Protein AF-A0A9N9YY30-F1 (afdb_monomer)

Organism: NCBI:txid160281

Radius of gyration: 14.98 Å; Cα contacts (8 Å, |Δi|>4): 195; chains: 1; bounding box: 38×30×40 Å

InterPro domains:
  IPR001279 Metallo-beta-lactamase [PF00753] (2-28)
  IPR036866 Ribonuclease Z/Hydroxyacylglutathione hydrolase-like [G3DSA:3.60.15.10] (1-111)
  IPR036866 Ribonuclease Z/Hydroxyacylglutathione hydrolase-like [SSF56281] (2-107)
  IPR051013 N-acyl homoserine lactonase-like [PTHR42978] (2-109)

pLDDT: mean 92.14, std 5.19, range [75.19, 98.19]

Mean predicted aligned error: 3.76 Å

Sequence (111 aa):
MKPDNINDIILSHLHFDHTGDVSQYAEAQVLLRPGSTSVAPPEYPTVDESPFDGLIFAHARVREFERSQYQPLPSGAVLNDFPFYKRIDFFGDGTLYVLDALGHMQGRLNI

Solvent-accessible surface area (backbone atoms only — not comparable to full-atom values): 6622 Å² total; per-residue (Å²): 137,60,51,82,74,38,62,68,44,76,37,46,36,65,43,59,95,59,53,71,76,54,72,68,30,77,70,21,38,38,39,34,34,60,60,31,77,80,68,55,67,71,24,26,80,84,29,84,86,37,66,31,59,34,57,57,78,66,36,94,46,51,48,58,49,59,77,84,61,50,37,72,61,61,88,82,76,61,62,94,83,53,92,58,58,35,26,29,57,73,81,72,76,77,86,43,48,42,31,62,40,81,64,102,43,87,26,28,35,44,111

Secondary structure (DSSP, 8-state):
--GGG--EEE-S-SBHHHH--GGGGTTSEEEE-TTTGGGPPSPBTTSTT-SBBHHHHH-TTEEEPPGGG-EEPPTTSS-TT-S--EEEESSSSSS-EEEE--SSSTT-EE-

Nearest PDB structures (foldseek):
  6cgz-assembly1_B  TM=7.487E-01  e=1.054E-02  Alicyclobacillus acidoterrestris ATCC 49025
  9b2n-assembly2_B  TM=7.584E-01  e=2.018E-02  Saccharococcus caldoxylosilyticus
  9b2j-assembly2_B  TM=6.938E-01  e=1.200E-02  Saccharococcus caldoxylosilyticus
  9b2i-assembly2_B  TM=6.856E-01  e=1.124E-02  Saccharococcus caldoxylosilyticus
  1ztc-assembly1_C  TM=5.270E-01  e=1.772E-02  Thermotoga maritima

Foldseek 3Di:
DALQVEAEDEFQAFFCVRPPQCVSNLNYAYEFAPCRVVQQDDAPPVPPPGRGHCNQVVRPRYDYDDPVQWDFDPPPPDDPPDPWGTWHPPVVPNPDTWTPDDDPDPRGIDD

Structure (mmCIF, N/CA/C/O backbone):
data_AF-A0A9N9YY30-F1
#
_entry.id   AF-A0A9N9YY30-F1
#
loop_
_atom_site.group_PDB
_atom_site.id
_atom_site.type_symbol
_atom_site.label_atom_id
_atom_site.label_alt_id
_atom_site.label_comp_id
_atom_site.label_asym_id
_atom_site.label_entity_id
_atom_site.label_seq_id
_atom_site.pdbx_PDB_ins_code
_atom_site.Cartn_x
_atom_site.Cartn_y
_atom_site.Cartn_z
_atom_site.occupancy
_atom_site.B_iso_or_equiv
_atom_site.auth_seq_id
_atom_site.auth_comp_id
_atom_site.auth_asym_id
_atom_site.auth_atom_id
_atom_site.pdbx_PDB_model_num
ATOM 1 N N . MET A 1 1 ? -6.911 -19.944 -8.304 1.00 83.19 1 MET A N 1
ATOM 2 C CA . MET A 1 1 ? -7.392 -18.560 -8.506 1.00 83.19 1 MET A CA 1
ATOM 3 C C . MET A 1 1 ? -6.642 -17.986 -9.699 1.00 83.19 1 MET A C 1
ATOM 5 O O . MET A 1 1 ? -5.468 -18.308 -9.822 1.00 83.19 1 MET A O 1
ATOM 9 N N . LYS A 1 2 ? -7.304 -17.265 -10.611 1.00 94.75 2 LYS A N 1
ATOM 10 C CA . LYS A 1 2 ? -6.635 -16.602 -11.748 1.00 94.75 2 LYS A CA 1
ATOM 11 C C . LYS A 1 2 ? -6.258 -15.165 -11.355 1.00 94.75 2 LYS A C 1
ATOM 13 O O . LYS A 1 2 ? -6.976 -14.624 -10.515 1.00 94.75 2 LYS A O 1
ATOM 18 N N . PRO A 1 3 ? -5.212 -14.556 -11.941 1.00 95.00 3 PRO A N 1
ATOM 19 C CA . PRO A 1 3 ? -4.857 -13.163 -11.658 1.00 95.00 3 PRO A CA 1
ATOM 20 C C . PRO A 1 3 ? -6.023 -12.184 -11.846 1.00 95.00 3 PRO A C 1
ATOM 22 O O . PRO A 1 3 ? -6.265 -11.357 -10.977 1.00 95.00 3 PRO A O 1
ATOM 25 N N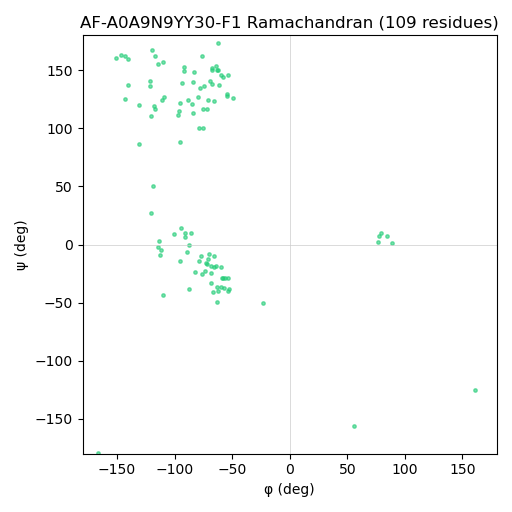 . ASP A 1 4 ? -6.839 -12.379 -12.884 1.00 95.56 4 ASP A N 1
ATOM 26 C CA . ASP A 1 4 ? -8.015 -11.538 -13.173 1.00 95.56 4 ASP A CA 1
ATOM 27 C C . ASP A 1 4 ? -9.131 -11.621 -12.112 1.00 95.56 4 ASP A C 1
ATOM 29 O O . ASP A 1 4 ? -10.085 -10.848 -12.144 1.00 95.56 4 ASP A O 1
ATOM 33 N N . ASN A 1 5 ? -9.040 -12.561 -11.163 1.00 97.12 5 ASN A N 1
ATOM 34 C CA . ASN A 1 5 ? -9.964 -12.638 -10.030 1.00 97.12 5 ASN A CA 1
ATOM 35 C C . ASN A 1 5 ? -9.506 -11.775 -8.837 1.00 97.12 5 ASN A C 1
ATOM 37 O O . ASN A 1 5 ? -10.163 -11.805 -7.799 1.00 97.12 5 ASN A O 1
ATOM 41 N N . ILE A 1 6 ? -8.370 -11.079 -8.938 1.00 97.44 6 ILE A N 1
ATOM 42 C CA . ILE A 1 6 ? -7.828 -10.227 -7.875 1.00 97.44 6 ILE A CA 1
ATOM 43 C C . ILE A 1 6 ? -8.268 -8.785 -8.106 1.00 97.44 6 ILE A C 1
ATOM 45 O O . ILE A 1 6 ? -7.965 -8.193 -9.138 1.00 97.44 6 ILE A O 1
ATOM 49 N N . ASN A 1 7 ? -8.968 -8.211 -7.129 1.00 97.44 7 ASN A N 1
ATOM 50 C CA . ASN A 1 7 ? -9.429 -6.825 -7.198 1.00 97.44 7 ASN A CA 1
ATOM 51 C C . ASN A 1 7 ? -8.392 -5.828 -6.678 1.00 97.44 7 ASN A C 1
ATOM 53 O O . ASN A 1 7 ? -8.241 -4.758 -7.263 1.00 97.44 7 ASN A O 1
ATOM 57 N N . ASP A 1 8 ? -7.674 -6.184 -5.612 1.00 97.88 8 ASP A N 1
ATOM 58 C CA . ASP A 1 8 ? -6.785 -5.280 -4.888 1.00 97.88 8 ASP A CA 1
ATOM 59 C C . ASP A 1 8 ? -5.504 -6.004 -4.460 1.00 97.88 8 ASP A C 1
ATOM 61 O O . ASP A 1 8 ? -5.537 -7.131 -3.963 1.00 97.88 8 ASP A O 1
ATOM 65 N N . ILE A 1 9 ? -4.372 -5.327 -4.625 1.00 97.81 9 ILE A N 1
ATOM 66 C CA . ILE A 1 9 ? -3.054 -5.726 -4.135 1.00 97.81 9 ILE A CA 1
ATOM 67 C C . ILE A 1 9 ? -2.583 -4.616 -3.207 1.00 97.81 9 ILE A C 1
ATOM 69 O O . ILE A 1 9 ? -2.273 -3.516 -3.656 1.00 97.81 9 ILE A O 1
ATOM 73 N N . ILE A 1 10 ? -2.524 -4.896 -1.908 1.00 97.75 10 ILE A N 1
ATOM 74 C CA . ILE A 1 10 ? -2.005 -3.948 -0.921 1.00 97.75 10 ILE A CA 1
ATOM 75 C C . ILE A 1 10 ? -0.549 -4.308 -0.645 1.00 97.75 10 ILE A C 1
ATOM 77 O O . ILE A 1 10 ? -0.261 -5.344 -0.045 1.00 97.75 10 ILE A O 1
ATOM 81 N N . LEU A 1 11 ? 0.373 -3.448 -1.074 1.00 96.62 11 LEU A N 1
ATOM 82 C CA . LEU A 1 11 ? 1.798 -3.655 -0.836 1.00 96.62 11 LEU A CA 1
ATOM 83 C C . LEU A 1 11 ? 2.167 -3.112 0.543 1.00 96.62 11 LEU A C 1
ATOM 85 O O . LEU A 1 11 ? 2.001 -1.925 0.826 1.00 96.62 11 LEU A O 1
ATOM 89 N N . SER A 1 12 ? 2.685 -3.987 1.409 1.00 95.00 12 SER A N 1
ATOM 90 C CA . SER A 1 12 ? 3.115 -3.588 2.754 1.00 95.00 12 SER A CA 1
ATOM 91 C C . SER A 1 12 ? 4.260 -2.579 2.701 1.00 95.00 12 SER A C 1
ATOM 93 O O . SER A 1 12 ? 4.313 -1.668 3.520 1.00 95.00 12 SER A O 1
ATOM 95 N N . HIS A 1 13 ? 5.165 -2.738 1.737 1.00 93.56 13 HIS A N 1
ATOM 96 C CA . HIS A 1 13 ? 6.224 -1.809 1.359 1.00 93.56 13 HIS A CA 1
ATOM 97 C C . HIS A 1 13 ? 6.812 -2.231 0.001 1.00 93.56 13 HIS A C 1
ATOM 99 O O . HIS A 1 13 ? 6.339 -3.193 -0.601 1.00 93.56 13 HIS A O 1
ATOM 105 N N . LEU A 1 14 ? 7.811 -1.499 -0.501 1.00 93.69 14 LEU A N 1
ATOM 106 C CA . LEU A 1 14 ? 8.227 -1.565 -1.908 1.00 93.69 14 LEU A CA 1
ATOM 107 C C . LEU A 1 14 ? 9.478 -2.413 -2.195 1.00 93.69 14 LEU A C 1
ATOM 109 O O . LEU A 1 14 ? 9.983 -2.377 -3.312 1.00 93.69 14 LEU A O 1
ATOM 113 N N . HIS A 1 15 ? 9.989 -3.174 -1.227 1.00 93.00 15 HIS A N 1
ATOM 114 C CA . HIS A 1 15 ? 11.098 -4.088 -1.510 1.00 93.00 15 HIS A CA 1
ATOM 115 C C . HIS A 1 15 ? 10.665 -5.240 -2.433 1.00 93.00 15 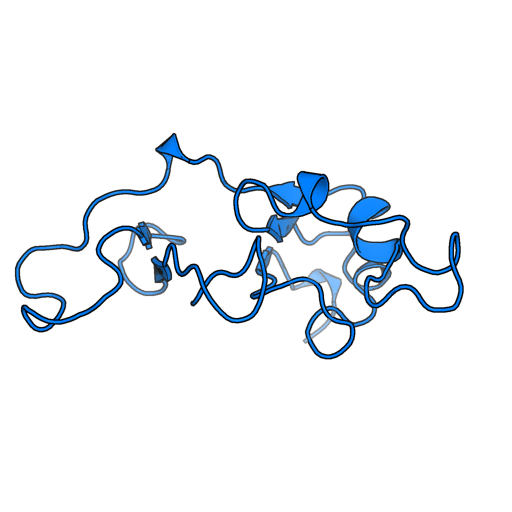HIS A C 1
ATOM 117 O O . HIS A 1 15 ? 9.503 -5.653 -2.436 1.00 93.00 15 HIS A O 1
ATOM 123 N N . PHE A 1 16 ? 11.609 -5.776 -3.208 1.00 92.81 16 PHE A N 1
ATOM 124 C CA . PHE A 1 16 ? 11.370 -6.842 -4.193 1.00 92.81 16 PHE A CA 1
ATOM 125 C C . PHE A 1 16 ? 10.646 -8.075 -3.645 1.00 92.81 16 PHE A C 1
ATOM 127 O O . PHE A 1 16 ? 9.786 -8.644 -4.315 1.00 92.81 16 PHE A O 1
ATOM 134 N N . ASP A 1 17 ? 10.957 -8.481 -2.417 1.00 92.94 17 ASP A N 1
ATOM 135 C CA . ASP A 1 17 ? 10.368 -9.650 -1.764 1.00 92.94 17 ASP A CA 1
ATOM 136 C C . ASP A 1 17 ? 8.890 -9.464 -1.379 1.00 92.94 17 ASP A C 1
ATOM 138 O O . ASP A 1 17 ? 8.215 -10.430 -1.023 1.00 92.94 17 ASP A O 1
ATOM 142 N N . HIS A 1 18 ? 8.364 -8.245 -1.509 1.00 94.38 18 HIS A N 1
ATOM 143 C CA . HIS A 1 18 ? 6.976 -7.908 -1.209 1.00 94.38 18 HIS A CA 1
ATOM 144 C C . HIS A 1 18 ? 6.142 -7.524 -2.429 1.00 94.38 18 HIS A C 1
ATOM 146 O O . HIS A 1 18 ? 4.928 -7.383 -2.297 1.00 94.38 18 HIS A O 1
ATOM 152 N N . THR A 1 19 ? 6.765 -7.346 -3.592 1.00 94.25 19 THR A N 1
ATOM 153 C CA . THR A 1 19 ? 6.137 -6.707 -4.757 1.00 94.25 19 THR A CA 1
ATOM 154 C C . THR A 1 19 ? 5.860 -7.698 -5.876 1.00 94.25 19 THR A C 1
ATOM 156 O O . THR A 1 19 ? 4.749 -7.716 -6.405 1.00 94.25 19 THR A O 1
ATOM 159 N N . GLY A 1 20 ? 6.818 -8.586 -6.167 1.00 92.56 20 GLY A N 1
ATOM 160 C CA . GLY A 1 20 ? 6.694 -9.561 -7.250 1.00 92.56 20 GLY A CA 1
ATOM 161 C C . GLY A 1 20 ? 6.404 -8.900 -8.604 1.00 92.56 20 GLY A C 1
ATOM 162 O O . GLY A 1 20 ? 6.691 -7.728 -8.815 1.00 92.56 20 GLY A O 1
ATOM 163 N N . ASP A 1 21 ? 5.800 -9.653 -9.523 1.00 95.19 21 ASP A N 1
ATOM 164 C CA . ASP A 1 21 ? 5.419 -9.143 -10.843 1.00 95.19 21 ASP A CA 1
ATOM 165 C C . ASP A 1 21 ? 3.954 -8.676 -10.850 1.00 95.19 21 ASP A C 1
ATOM 167 O O . ASP A 1 21 ? 3.029 -9.431 -11.167 1.00 95.19 21 ASP A O 1
ATOM 171 N N . VAL A 1 22 ? 3.735 -7.409 -10.487 1.00 96.12 22 VAL A N 1
ATOM 172 C CA . VAL A 1 22 ? 2.393 -6.801 -10.488 1.00 96.12 22 VAL A CA 1
ATOM 173 C C . VAL A 1 22 ? 1.780 -6.703 -11.888 1.00 96.12 22 VAL A C 1
ATOM 175 O O . VAL A 1 22 ? 0.562 -6.599 -12.000 1.00 96.12 22 VAL A O 1
ATOM 178 N N . SER A 1 23 ? 2.576 -6.787 -12.964 1.00 95.56 23 SER A N 1
ATOM 179 C CA . SER A 1 23 ? 2.060 -6.699 -14.339 1.00 95.56 23 SER A CA 1
ATOM 180 C C . SER A 1 23 ? 1.144 -7.873 -14.709 1.00 95.56 23 SER A C 1
ATOM 182 O O . SER A 1 23 ? 0.308 -7.755 -15.604 1.00 95.56 23 SER A O 1
ATOM 184 N N . GLN A 1 24 ? 1.233 -8.982 -13.968 1.00 96.88 24 GLN A N 1
ATOM 185 C CA . GLN A 1 24 ? 0.354 -10.143 -14.123 1.00 96.88 24 GLN A CA 1
ATOM 186 C C . GLN A 1 24 ? -1.077 -9.885 -13.639 1.00 96.88 24 GLN A C 1
ATOM 188 O O . GLN A 1 24 ? -1.963 -10.683 -13.934 1.00 96.88 24 GLN A O 1
ATOM 193 N N . TYR A 1 25 ? -1.316 -8.787 -12.916 1.00 97.19 25 TYR A N 1
ATOM 194 C CA . TYR A 1 25 ? -2.592 -8.454 -12.285 1.00 97.19 25 TYR A CA 1
ATOM 195 C C . TYR A 1 25 ? -3.168 -7.144 -12.834 1.00 97.19 25 TYR A C 1
ATOM 197 O O . TYR A 1 25 ? -3.573 -6.267 -12.075 1.00 97.19 25 TYR A O 1
ATOM 205 N N . ALA A 1 26 ? -3.241 -7.023 -14.162 1.00 96.06 26 ALA A N 1
ATOM 206 C CA . ALA A 1 26 ? -3.663 -5.800 -14.854 1.00 96.06 26 ALA A CA 1
ATOM 207 C C . ALA A 1 26 ? -5.027 -5.234 -14.394 1.00 96.06 26 ALA A C 1
ATOM 209 O O . ALA A 1 26 ? -5.245 -4.022 -14.449 1.00 96.06 26 ALA A O 1
ATOM 210 N N . GLU A 1 27 ? -5.935 -6.093 -13.916 1.00 96.69 27 GLU A N 1
ATOM 211 C CA . GLU A 1 27 ? -7.260 -5.699 -13.420 1.00 96.69 27 GLU A CA 1
ATOM 212 C C . GLU A 1 27 ? -7.302 -5.345 -11.924 1.00 96.69 27 GLU A C 1
ATOM 214 O O . GLU A 1 27 ? -8.325 -4.852 -11.438 1.00 96.69 27 GLU A O 1
ATOM 219 N N . ALA A 1 28 ? -6.210 -5.549 -11.186 1.00 98.12 28 ALA A N 1
ATOM 220 C CA . ALA A 1 28 ? -6.137 -5.213 -9.773 1.00 98.12 28 ALA A CA 1
ATOM 221 C C . ALA A 1 28 ? -5.797 -3.728 -9.562 1.00 98.12 28 ALA A C 1
ATOM 223 O O . ALA A 1 28 ? -5.089 -3.100 -10.348 1.00 98.12 28 ALA A O 1
ATOM 224 N N . GLN A 1 29 ? -6.293 -3.138 -8.477 1.00 98.19 29 GLN A N 1
ATOM 225 C CA . GLN A 1 29 ? -5.755 -1.889 -7.937 1.00 98.19 29 GLN A CA 1
ATOM 226 C C . GLN A 1 29 ? -4.498 -2.209 -7.125 1.00 98.19 29 GLN A C 1
ATOM 228 O O . GLN A 1 29 ? -4.551 -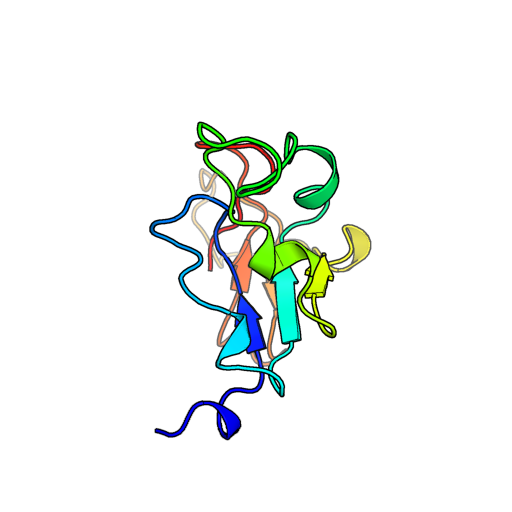3.033 -6.215 1.00 98.19 29 GLN A O 1
ATOM 233 N N . VAL A 1 30 ? -3.380 -1.545 -7.417 1.00 98.19 30 VAL A N 1
ATOM 234 C CA . VAL A 1 30 ? -2.161 -1.664 -6.602 1.00 98.19 30 VAL A CA 1
ATOM 235 C C . VAL A 1 30 ? -2.138 -0.498 -5.622 1.00 98.19 30 VAL A C 1
ATOM 237 O O . VAL A 1 30 ? -2.072 0.663 -6.020 1.00 98.19 30 VAL A O 1
ATOM 240 N N . LEU A 1 31 ? -2.239 -0.807 -4.334 1.00 98.00 31 LEU A N 1
ATOM 241 C CA . LEU A 1 31 ? -2.455 0.155 -3.262 1.00 98.00 31 LEU A CA 1
ATOM 242 C C . LEU A 1 31 ? -1.214 0.273 -2.383 1.00 98.00 31 LEU A C 1
ATOM 244 O O . LEU A 1 31 ? -0.730 -0.710 -1.818 1.00 98.00 31 LEU A O 1
ATOM 248 N N . LEU A 1 32 ? -0.728 1.504 -2.251 1.00 96.25 32 LEU A N 1
ATOM 249 C CA . LEU A 1 32 ? 0.466 1.853 -1.486 1.00 96.25 32 LEU A CA 1
ATOM 250 C C . LEU A 1 32 ? 0.122 2.772 -0.311 1.00 96.25 32 LEU A C 1
ATOM 252 O O . LEU A 1 32 ? -0.912 3.445 -0.295 1.00 96.25 32 LEU A O 1
ATOM 256 N N . ARG A 1 33 ? 1.023 2.877 0.665 1.00 94.94 33 ARG A N 1
ATOM 257 C CA . ARG A 1 33 ? 0.907 3.900 1.709 1.00 94.94 33 ARG A CA 1
ATOM 258 C C . ARG A 1 33 ? 1.108 5.311 1.120 1.00 94.94 33 ARG A C 1
ATOM 260 O O . ARG A 1 33 ? 1.911 5.479 0.206 1.00 94.94 33 ARG A O 1
ATOM 267 N N . PRO A 1 34 ? 0.487 6.355 1.700 1.00 93.69 34 PRO A N 1
ATOM 268 C CA . PRO A 1 34 ? 0.821 7.730 1.363 1.00 93.69 34 PRO A CA 1
ATOM 269 C C . PRO A 1 34 ? 2.319 8.040 1.518 1.00 93.69 34 PRO A C 1
ATOM 271 O O . PRO A 1 34 ? 2.911 7.860 2.591 1.00 93.69 34 PRO A O 1
ATOM 274 N N . GLY A 1 35 ? 2.905 8.589 0.458 1.00 91.12 35 GLY A N 1
ATOM 275 C CA . GLY A 1 35 ? 4.304 8.970 0.327 1.00 91.12 35 GLY A CA 1
ATOM 276 C C . GLY A 1 35 ? 5.237 7.873 -0.189 1.00 91.12 35 GLY A C 1
ATOM 277 O O . GLY A 1 35 ? 6.430 8.147 -0.285 1.00 91.12 35 GLY A O 1
ATOM 278 N N . SER A 1 36 ? 4.756 6.669 -0.508 1.00 91.75 36 SER A N 1
ATOM 279 C CA . SER A 1 36 ? 5.604 5.567 -0.993 1.00 91.75 36 SER A CA 1
ATOM 280 C C . SER A 1 36 ? 6.299 5.876 -2.325 1.00 91.75 36 SER A C 1
ATOM 282 O O . SER A 1 36 ? 7.478 5.583 -2.483 1.00 91.75 36 SER A O 1
ATOM 284 N N . THR A 1 37 ? 5.612 6.526 -3.259 1.00 87.94 37 THR A N 1
ATOM 285 C CA . THR A 1 37 ? 6.168 6.946 -4.557 1.00 87.94 37 THR A CA 1
ATOM 286 C C . THR A 1 37 ? 7.206 8.054 -4.408 1.00 87.94 37 THR A C 1
ATOM 288 O O . THR A 1 37 ? 8.192 8.080 -5.132 1.00 87.94 37 THR A O 1
ATOM 291 N N . SER A 1 38 ? 7.035 8.946 -3.426 1.00 87.19 38 SER A N 1
ATOM 292 C CA . SER A 1 38 ? 7.946 10.081 -3.211 1.00 87.19 38 SER A 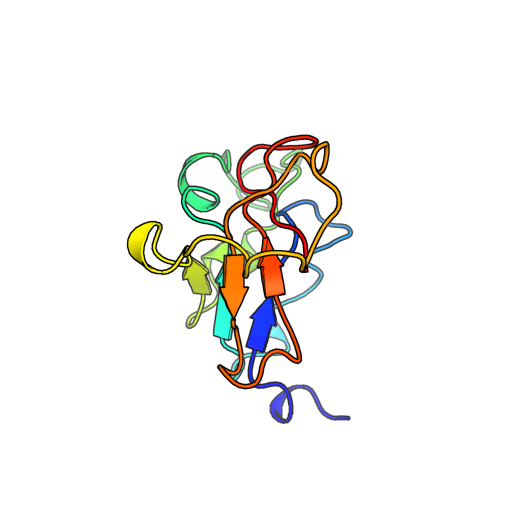CA 1
ATOM 293 C C . SER A 1 38 ? 9.307 9.698 -2.629 1.00 87.19 38 SER A C 1
ATOM 295 O O . SER A 1 38 ? 10.229 10.509 -2.633 1.00 87.19 38 SER A O 1
ATOM 297 N N . VAL A 1 39 ? 9.417 8.488 -2.081 1.00 82.94 39 VAL A N 1
ATOM 298 C CA . VAL A 1 39 ? 10.612 8.004 -1.370 1.00 82.94 39 VAL A CA 1
ATOM 299 C C . VAL A 1 39 ? 11.307 6.890 -2.130 1.00 82.94 39 VAL A C 1
ATOM 301 O O . VAL A 1 39 ? 12.371 6.439 -1.709 1.00 82.94 39 VAL A O 1
ATOM 304 N N . ALA A 1 40 ? 10.708 6.457 -3.239 1.00 79.75 40 ALA A N 1
ATOM 305 C CA . ALA A 1 40 ? 11.347 5.553 -4.159 1.00 79.75 40 ALA A CA 1
ATOM 306 C C . ALA A 1 40 ? 12.456 6.332 -4.907 1.00 79.75 40 ALA A C 1
ATOM 308 O O . ALA A 1 40 ? 12.158 7.315 -5.588 1.00 79.75 40 ALA A O 1
ATOM 309 N N . PRO A 1 41 ? 13.741 5.962 -4.758 1.00 75.19 41 PRO A N 1
ATOM 310 C CA . PRO A 1 41 ? 14.787 6.340 -5.694 1.00 75.19 41 PRO A CA 1
ATOM 311 C C . PRO A 1 41 ? 14.468 5.748 -7.075 1.00 75.19 41 PRO A C 1
ATOM 313 O O . PRO A 1 41 ? 13.544 4.939 -7.191 1.00 75.19 41 PRO A O 1
ATOM 316 N N . PRO A 1 42 ? 15.248 6.103 -8.111 1.00 86.62 42 PRO A N 1
ATOM 317 C CA . PRO A 1 42 ? 15.091 5.493 -9.420 1.00 86.62 42 PRO A CA 1
ATOM 318 C C . PRO A 1 42 ? 15.042 3.966 -9.307 1.00 86.62 42 PRO A C 1
ATOM 320 O O . PRO A 1 42 ? 15.885 3.336 -8.668 1.00 86.62 42 PRO A O 1
ATOM 323 N N . GLU A 1 43 ? 13.990 3.406 -9.868 1.00 93.62 43 GLU A N 1
ATOM 324 C CA . GLU A 1 43 ? 13.601 2.006 -9.828 1.00 93.62 43 GLU A CA 1
ATOM 325 C C . GLU A 1 43 ? 14.442 1.130 -10.766 1.00 93.62 43 GLU A C 1
ATOM 327 O O . GLU A 1 43 ? 15.076 1.614 -11.700 1.00 93.62 43 GLU A O 1
ATOM 332 N N . TYR A 1 44 ? 14.441 -0.182 -10.557 1.00 93.50 44 TYR A N 1
ATOM 333 C CA . TYR A 1 44 ? 14.901 -1.127 -11.569 1.00 93.50 44 TYR A CA 1
ATOM 334 C C . TYR A 1 44 ? 13.901 -1.155 -12.742 1.00 93.50 44 TYR A C 1
ATOM 336 O O . TYR A 1 44 ? 12.694 -1.136 -12.496 1.00 93.50 44 TYR A O 1
ATOM 344 N N . PRO A 1 45 ? 14.338 -1.241 -14.013 1.00 93.38 45 PRO A N 1
ATOM 345 C CA . PRO A 1 45 ? 15.721 -1.339 -14.488 1.00 93.38 45 PRO A CA 1
ATOM 346 C C . PRO A 1 45 ? 16.387 0.015 -14.790 1.00 93.38 45 PRO A C 1
ATOM 348 O O . PRO A 1 45 ? 17.468 0.037 -15.370 1.00 93.38 45 PRO A O 1
ATOM 351 N N . THR A 1 46 ? 15.775 1.151 -14.432 1.00 94.62 46 THR A N 1
ATOM 352 C CA . THR A 1 46 ? 16.404 2.479 -14.580 1.00 94.62 46 THR A CA 1
ATOM 353 C C . THR A 1 46 ? 17.738 2.544 -13.819 1.00 94.62 46 THR A C 1
ATOM 355 O O . THR A 1 46 ? 18.700 3.137 -14.309 1.00 94.62 46 THR A O 1
ATOM 358 N N . VAL A 1 47 ? 17.812 1.906 -12.645 1.00 94.75 47 VAL A N 1
ATOM 359 C CA . VAL A 1 47 ? 19.041 1.677 -11.872 1.00 94.75 47 VAL A CA 1
ATOM 360 C C . VAL A 1 47 ? 19.130 0.207 -11.457 1.00 94.75 47 VAL A C 1
ATOM 362 O O . VAL A 1 47 ? 18.279 -0.283 -10.719 1.00 94.75 47 VAL A O 1
ATOM 365 N N . ASP A 1 48 ? 20.193 -0.479 -11.887 1.00 93.19 48 ASP A N 1
ATOM 366 C CA . ASP A 1 48 ? 20.387 -1.924 -11.670 1.00 93.19 48 ASP A CA 1
ATOM 367 C C . ASP A 1 48 ? 20.415 -2.334 -10.186 1.00 93.19 48 ASP A C 1
ATOM 369 O O . ASP A 1 48 ? 19.900 -3.388 -9.825 1.00 93.19 48 ASP A O 1
ATOM 373 N N . GLU A 1 49 ? 20.997 -1.503 -9.317 1.00 91.75 49 GLU A N 1
ATOM 374 C CA . GLU A 1 49 ? 21.119 -1.767 -7.872 1.00 91.75 49 GLU A CA 1
ATOM 375 C C . GLU A 1 49 ? 19.937 -1.221 -7.054 1.00 91.75 49 GLU A C 1
ATOM 377 O O . GLU A 1 49 ? 19.973 -1.222 -5.820 1.00 91.75 49 GLU A O 1
ATOM 382 N N . SER A 1 50 ? 18.896 -0.711 -7.719 1.00 92.06 50 SER A N 1
ATOM 383 C CA . SER A 1 50 ? 17.718 -0.206 -7.022 1.00 92.06 50 SER A CA 1
ATOM 384 C C . SER A 1 50 ? 17.061 -1.335 -6.233 1.00 92.06 50 SER A C 1
ATOM 386 O O . SER A 1 50 ? 16.918 -2.426 -6.775 1.00 92.06 50 SER A O 1
ATOM 388 N N . PRO A 1 51 ? 16.616 -1.107 -4.985 1.00 90.00 51 PRO A N 1
ATOM 389 C CA . PRO A 1 51 ? 15.852 -2.097 -4.233 1.00 90.00 51 PRO A CA 1
ATOM 390 C C . PRO A 1 51 ? 14.342 -2.041 -4.541 1.00 90.00 51 PRO A C 1
ATOM 392 O O . PRO A 1 51 ? 13.561 -2.684 -3.838 1.00 90.00 51 PRO A O 1
ATOM 395 N N . PHE A 1 52 ? 13.935 -1.278 -5.565 1.00 92.81 52 PHE A N 1
ATOM 396 C CA . PHE A 1 52 ? 12.542 -1.056 -5.956 1.00 92.81 52 PHE A CA 1
ATOM 397 C C . PHE A 1 52 ? 12.287 -1.495 -7.396 1.00 92.81 52 PHE A C 1
ATOM 399 O O . PHE A 1 52 ? 13.068 -1.173 -8.289 1.00 92.81 52 PHE A O 1
ATOM 406 N N . ASP A 1 53 ? 11.164 -2.175 -7.625 1.00 93.94 53 ASP A N 1
ATOM 407 C CA . ASP A 1 53 ? 10.744 -2.615 -8.956 1.00 93.94 53 ASP A CA 1
ATOM 408 C C . ASP A 1 53 ? 9.918 -1.535 -9.670 1.00 93.94 53 ASP A C 1
ATOM 410 O O . ASP A 1 53 ? 8.876 -1.087 -9.179 1.00 93.94 53 ASP A O 1
ATOM 414 N N . GLY A 1 54 ? 10.359 -1.137 -10.862 1.00 94.12 54 GLY A N 1
ATOM 415 C CA . GLY A 1 54 ? 9.675 -0.148 -11.678 1.00 94.12 54 GLY A CA 1
ATOM 416 C C . GLY A 1 54 ? 8.345 -0.595 -12.253 1.00 94.12 54 GLY A C 1
ATOM 417 O O . GLY A 1 54 ? 7.509 0.253 -12.578 1.00 94.12 54 GLY A O 1
ATOM 418 N N . LEU A 1 55 ? 8.087 -1.903 -12.301 1.00 94.75 55 LEU A N 1
ATOM 419 C CA . LEU A 1 55 ? 6.788 -2.434 -12.708 1.00 94.75 55 LEU A CA 1
ATOM 420 C C . LEU A 1 55 ? 5.649 -1.935 -11.809 1.00 94.75 55 LEU A C 1
ATOM 422 O O . LEU A 1 55 ? 4.529 -1.767 -12.288 1.00 94.75 55 LEU A O 1
ATOM 426 N N . ILE A 1 56 ? 5.933 -1.625 -10.540 1.00 95.50 56 ILE A N 1
ATOM 427 C CA . ILE A 1 56 ? 4.954 -1.059 -9.601 1.00 95.50 56 ILE A CA 1
ATOM 428 C C . ILE A 1 56 ? 4.480 0.309 -10.084 1.00 95.50 56 ILE A C 1
ATOM 430 O O . ILE A 1 56 ? 3.279 0.559 -10.157 1.00 95.50 56 ILE A O 1
ATOM 434 N N . PHE A 1 57 ? 5.418 1.188 -10.436 1.00 92.75 57 PHE A N 1
ATOM 435 C CA . PHE A 1 57 ? 5.115 2.558 -10.852 1.00 92.75 57 PHE A CA 1
ATOM 436 C C . PHE A 1 57 ? 4.575 2.626 -12.283 1.00 92.75 57 PHE A C 1
ATOM 438 O O . PHE A 1 57 ? 3.823 3.541 -12.613 1.00 92.75 57 PHE A O 1
ATOM 445 N N . ALA A 1 58 ? 4.915 1.643 -13.120 1.00 94.06 58 ALA A N 1
ATOM 446 C CA . ALA A 1 58 ? 4.363 1.494 -14.462 1.00 94.06 58 ALA A CA 1
ATOM 447 C C . ALA A 1 58 ? 2.952 0.874 -14.479 1.00 94.06 58 ALA A C 1
ATOM 449 O O . ALA A 1 58 ? 2.276 0.921 -15.510 1.00 94.06 58 ALA A O 1
ATOM 450 N N . HIS A 1 59 ? 2.489 0.286 -13.369 1.00 96.88 59 HIS A N 1
ATOM 451 C CA . HIS A 1 59 ? 1.185 -0.363 -13.314 1.00 96.88 59 HIS A CA 1
ATOM 452 C C . HIS A 1 59 ? 0.052 0.661 -13.488 1.00 96.88 59 HIS A C 1
ATOM 454 O O . HIS A 1 59 ? -0.090 1.595 -12.702 1.00 96.88 59 HIS A O 1
ATOM 460 N N . ALA A 1 60 ? -0.821 0.459 -14.481 1.00 97.12 60 ALA A N 1
ATOM 461 C CA . ALA A 1 60 ? -1.839 1.442 -14.881 1.00 97.12 60 ALA A CA 1
ATOM 462 C C . ALA A 1 60 ? -2.843 1.819 -13.772 1.00 97.12 60 ALA A C 1
ATOM 464 O O . ALA A 1 60 ? -3.528 2.837 -13.863 1.00 97.12 60 ALA A O 1
ATOM 465 N N . ARG A 1 61 ? -2.954 0.977 -12.740 1.00 97.69 61 ARG A N 1
ATOM 466 C CA . ARG A 1 61 ? -3.898 1.114 -11.620 1.00 97.69 61 ARG A CA 1
ATOM 467 C C . ARG A 1 61 ? -3.194 1.214 -10.264 1.00 97.69 61 ARG A C 1
ATOM 469 O O . ARG A 1 61 ? -3.748 0.789 -9.253 1.00 97.69 61 ARG A O 1
ATOM 476 N N . VAL A 1 62 ? -1.954 1.708 -10.241 1.00 97.31 62 VAL A N 1
ATOM 477 C CA . VAL A 1 62 ? -1.256 2.015 -8.986 1.00 97.31 62 VAL A CA 1
ATOM 478 C C . VAL A 1 62 ? -1.753 3.333 -8.398 1.00 97.31 62 VAL A C 1
ATOM 480 O O . VAL A 1 62 ? -1.895 4.332 -9.103 1.00 97.31 62 VAL A O 1
ATOM 483 N N . ARG A 1 63 ? -2.018 3.352 -7.090 1.00 96.88 63 ARG A N 1
ATOM 484 C CA . ARG A 1 63 ? -2.285 4.580 -6.334 1.00 96.88 63 ARG A CA 1
ATOM 485 C C . ARG A 1 63 ? -1.858 4.442 -4.877 1.00 96.88 63 ARG A C 1
ATOM 487 O O . ARG A 1 63 ? -1.764 3.345 -4.331 1.00 96.88 63 ARG A O 1
ATOM 494 N N . GLU A 1 64 ? -1.681 5.573 -4.213 1.00 96.75 64 GLU A N 1
ATOM 495 C CA . GLU A 1 64 ? -1.504 5.615 -2.762 1.00 96.75 64 GLU A CA 1
ATOM 496 C C . GLU A 1 64 ? -2.853 5.809 -2.064 1.00 96.75 64 GLU A C 1
ATOM 498 O O . GLU A 1 64 ? -3.751 6.463 -2.599 1.00 96.75 64 GLU A O 1
ATOM 503 N N . P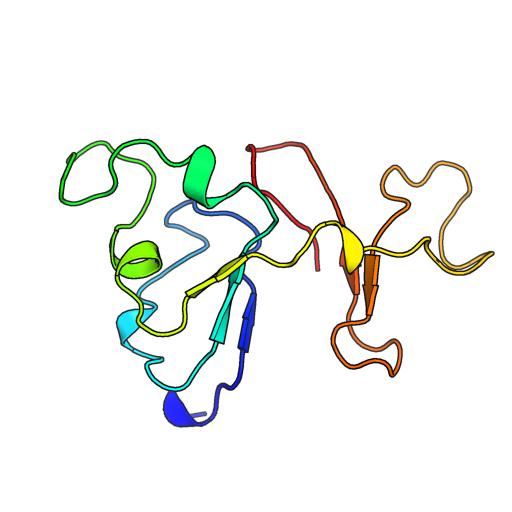HE A 1 65 ? -3.012 5.280 -0.850 1.00 97.06 65 PHE A N 1
ATOM 504 C CA . PHE A 1 65 ? -4.085 5.745 0.025 1.00 97.06 65 PHE A CA 1
ATOM 505 C C . PHE A 1 65 ? -3.900 7.230 0.355 1.00 97.06 65 PH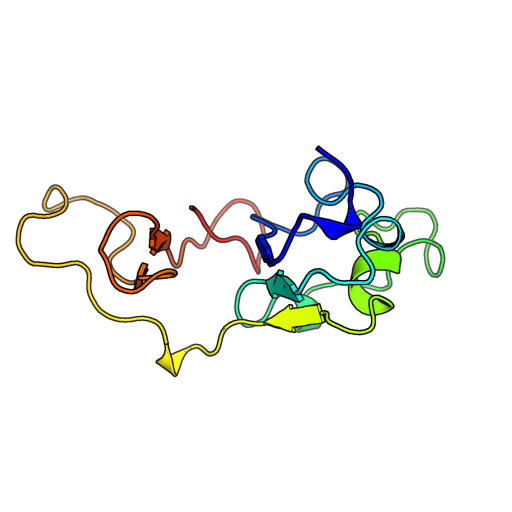E A C 1
ATOM 507 O O . PHE A 1 65 ? -2.785 7.739 0.466 1.00 97.06 65 PHE A O 1
ATOM 514 N N . GLU A 1 66 ? -5.009 7.919 0.593 1.00 95.75 66 GLU A N 1
ATOM 515 C CA . GLU A 1 66 ? -4.986 9.305 1.040 1.00 95.75 66 GLU A CA 1
ATOM 516 C C . GLU A 1 66 ? -4.800 9.367 2.556 1.00 95.75 66 GLU A C 1
ATOM 518 O O . GLU A 1 66 ? -5.432 8.627 3.314 1.00 95.75 66 GLU A O 1
ATOM 523 N N . ARG A 1 67 ? -3.986 10.313 3.038 1.00 93.50 67 ARG A N 1
ATOM 524 C CA . ARG A 1 67 ? -3.784 10.507 4.489 1.00 93.50 67 ARG A CA 1
ATOM 525 C C . ARG A 1 67 ? -5.093 10.786 5.236 1.00 93.50 67 ARG A C 1
ATOM 527 O O . ARG A 1 67 ? -5.201 10.445 6.409 1.00 93.50 67 ARG A O 1
ATOM 534 N N . SER A 1 68 ? -6.076 11.389 4.567 1.00 95.56 68 SER A N 1
ATOM 535 C CA . SER A 1 68 ? -7.407 11.677 5.114 1.00 95.56 68 SER A CA 1
ATOM 536 C C . SER A 1 68 ? -8.291 10.437 5.291 1.00 95.56 68 SER A C 1
ATOM 538 O O . SER A 1 68 ? -9.266 10.507 6.035 1.00 95.56 68 SER A O 1
ATOM 540 N N . GLN A 1 69 ? -7.966 9.305 4.651 1.00 96.12 69 GLN A N 1
ATOM 541 C CA . GLN A 1 69 ? -8.698 8.045 4.837 1.00 96.12 69 GLN A CA 1
ATOM 542 C C . GLN A 1 69 ? -8.398 7.399 6.193 1.00 96.12 69 GLN A C 1
ATOM 544 O O . GLN A 1 69 ? -9.199 6.608 6.686 1.00 96.12 69 GLN A O 1
ATOM 549 N N . TYR A 1 70 ? -7.259 7.732 6.801 1.00 95.25 70 TYR A N 1
ATOM 550 C CA . TYR A 1 70 ? -6.842 7.166 8.073 1.00 95.25 70 TYR A CA 1
ATOM 551 C C . TYR A 1 70 ? -7.632 7.755 9.245 1.00 95.25 70 TYR A C 1
ATOM 553 O O . TYR A 1 70 ? -7.510 8.937 9.568 1.00 95.25 70 TYR A O 1
ATOM 561 N N . GLN A 1 71 ? -8.382 6.896 9.927 1.00 95.06 71 GLN A N 1
ATOM 562 C CA . GLN A 1 71 ? -9.189 7.211 11.102 1.00 95.06 71 GLN A CA 1
ATOM 563 C C . GLN A 1 71 ? -8.607 6.578 12.367 1.00 95.06 71 GLN A C 1
ATOM 565 O O . GLN A 1 71 ? -7.885 5.583 12.269 1.00 95.06 71 GLN A O 1
ATOM 570 N N . PRO A 1 72 ? -8.906 7.109 13.565 1.00 92.25 72 PRO A N 1
ATOM 571 C CA . PRO A 1 72 ? -8.528 6.458 14.812 1.00 92.25 72 PRO A CA 1
ATOM 572 C C . PRO A 1 72 ? -9.018 5.004 14.884 1.00 92.25 72 PRO A C 1
ATOM 574 O O . PRO A 1 72 ? -10.103 4.675 14.397 1.00 92.25 72 PRO A O 1
ATOM 577 N N . LEU A 1 73 ? -8.238 4.133 15.527 1.00 88.44 73 LEU A N 1
ATOM 578 C CA . LEU A 1 73 ? -8.732 2.818 15.935 1.00 88.44 73 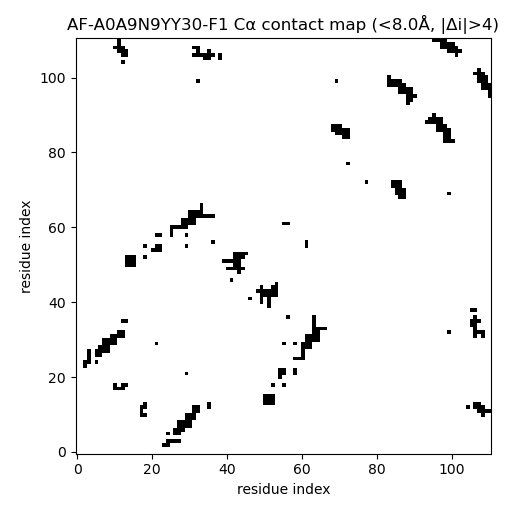LEU A CA 1
ATOM 579 C C . LEU A 1 73 ? -9.942 2.971 16.890 1.00 88.44 73 LEU A C 1
ATOM 581 O O . LEU A 1 73 ? -9.972 3.905 17.693 1.00 88.44 73 LEU A O 1
ATOM 585 N N . PRO A 1 74 ? -10.934 2.062 16.841 1.00 86.06 74 PRO A N 1
ATOM 586 C CA . PRO A 1 74 ? -12.047 2.009 17.764 1.00 86.06 74 PRO A CA 1
ATOM 587 C C . PRO A 1 74 ? -11.531 1.865 19.180 1.00 86.06 74 PRO A C 1
ATOM 589 O O . PRO A 1 74 ? -10.552 1.158 19.439 1.00 86.06 74 PRO A O 1
ATOM 592 N N . SER A 1 75 ? -12.241 2.503 20.102 1.00 85.50 75 SER A N 1
ATOM 593 C CA . SER A 1 75 ? -11.950 2.376 21.522 1.00 85.50 75 SER A CA 1
ATOM 594 C C . SER A 1 75 ? -11.940 0.900 21.934 1.00 85.50 75 SER A C 1
ATOM 596 O O . SER A 1 75 ? -12.864 0.155 21.607 1.00 85.50 75 SER A O 1
ATOM 598 N N . GLY A 1 76 ? -10.878 0.479 22.622 1.00 84.81 76 GLY A N 1
ATOM 599 C CA . GLY A 1 76 ? -10.704 -0.897 23.093 1.00 84.81 76 GLY A CA 1
ATOM 600 C C . GLY A 1 76 ? -10.278 -1.920 22.033 1.00 84.81 76 GLY A C 1
ATOM 601 O O . GLY A 1 76 ? -10.130 -3.088 22.377 1.00 84.81 76 GLY A O 1
ATOM 602 N N . ALA A 1 77 ? -10.049 -1.52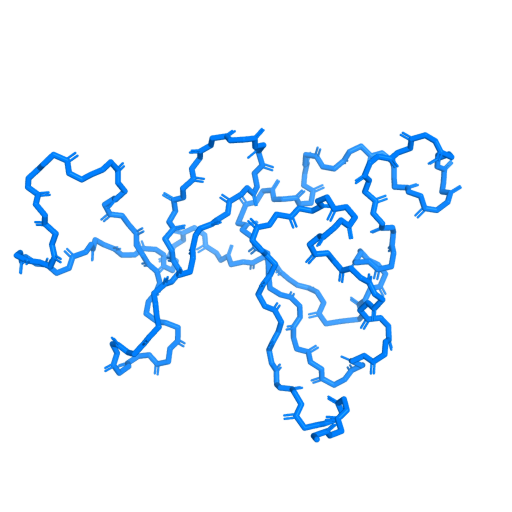3 20.773 1.00 83.56 77 ALA A N 1
ATOM 603 C CA . ALA A 1 77 ? -9.580 -2.448 19.732 1.00 83.56 77 ALA A CA 1
ATOM 604 C C . ALA A 1 77 ? -8.139 -2.938 19.960 1.00 83.56 77 ALA A C 1
ATOM 606 O O . ALA A 1 77 ? -7.758 -3.997 19.468 1.00 83.56 77 ALA A O 1
ATOM 607 N N . VAL A 1 78 ? -7.332 -2.158 20.683 1.00 84.38 78 VAL A N 1
ATOM 608 C CA . VAL A 1 78 ? -5.918 -2.431 20.954 1.00 84.38 78 VAL A CA 1
ATOM 609 C C . VAL A 1 78 ? -5.571 -2.064 22.395 1.00 84.38 78 VAL A C 1
ATOM 611 O O . VAL A 1 78 ? -6.283 -1.291 23.037 1.00 84.38 78 VAL A O 1
ATOM 614 N N . LEU A 1 79 ? -4.475 -2.627 22.909 1.00 85.12 79 LEU A N 1
ATOM 615 C CA . LEU A 1 79 ? -3.933 -2.261 24.218 1.00 85.12 79 LEU A CA 1
ATO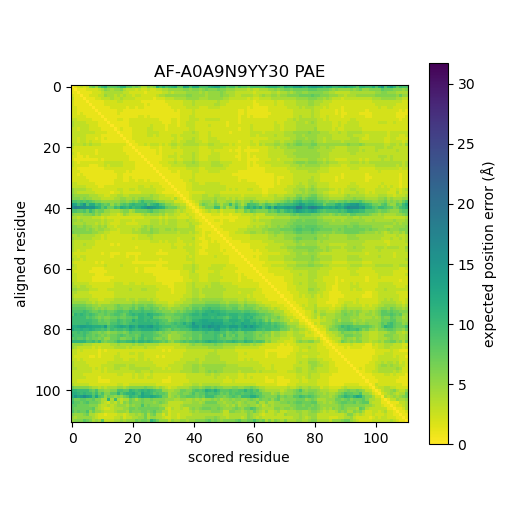M 616 C C . LEU A 1 79 ? -3.459 -0.800 24.213 1.00 85.12 79 LEU A C 1
ATOM 618 O O . LEU A 1 79 ? -3.058 -0.282 23.173 1.00 85.12 79 LEU A O 1
ATOM 622 N N . ASN A 1 80 ? -3.457 -0.155 25.383 1.00 80.25 80 ASN A N 1
ATOM 623 C CA . ASN A 1 80 ? -3.101 1.264 25.520 1.00 80.25 80 ASN A CA 1
ATOM 624 C C . ASN A 1 80 ? -1.705 1.610 24.965 1.00 80.25 80 ASN A C 1
ATOM 626 O O . ASN A 1 80 ? -1.511 2.720 24.481 1.00 80.25 80 ASN A O 1
ATOM 630 N N . ASP A 1 81 ? -0.769 0.658 24.983 1.00 83.81 81 ASP A N 1
ATOM 631 C CA . ASP A 1 81 ? 0.610 0.848 24.511 1.00 83.81 81 ASP A CA 1
ATOM 632 C C . ASP A 1 81 ? 0.815 0.419 23.047 1.00 83.81 81 ASP A C 1
ATOM 634 O O . ASP A 1 81 ? 1.944 0.239 22.586 1.00 83.81 81 ASP A O 1
ATOM 638 N N . PHE A 1 82 ? -0.266 0.207 22.292 1.00 86.69 82 PHE A N 1
ATOM 639 C CA . PHE A 1 82 ? -0.161 -0.178 20.892 1.00 86.69 82 PHE A CA 1
ATOM 640 C C . PHE A 1 82 ? 0.336 1.005 20.036 1.00 86.69 82 PHE A C 1
ATOM 642 O O . PHE A 1 82 ? -0.278 2.074 20.040 1.00 86.69 82 PHE A O 1
ATOM 649 N N . PRO A 1 83 ? 1.432 0.844 19.270 1.00 84.69 83 PRO A N 1
ATOM 650 C CA . PRO A 1 83 ? 2.150 1.974 18.674 1.00 84.69 83 PRO A CA 1
ATOM 651 C C . PRO A 1 83 ? 1.468 2.580 17.437 1.00 84.69 83 PRO A C 1
ATOM 653 O O . PRO A 1 83 ? 1.887 3.638 16.968 1.00 84.69 83 PRO A O 1
ATOM 656 N N . PHE A 1 84 ? 0.427 1.938 16.895 1.00 86.44 84 PHE A N 1
ATOM 657 C CA . PHE A 1 84 ? -0.279 2.392 15.694 1.00 86.44 84 PHE A CA 1
ATOM 658 C C . PHE A 1 84 ? -1.726 2.717 16.039 1.00 86.44 84 PHE A C 1
ATOM 660 O O . PHE A 1 84 ? -2.479 1.840 16.427 1.00 86.44 84 PHE A O 1
ATOM 667 N N . TYR A 1 85 ? -2.136 3.971 15.888 1.00 85.31 85 TYR A N 1
ATOM 668 C CA . TYR A 1 85 ? -3.446 4.440 16.362 1.00 85.31 85 TYR A CA 1
ATOM 669 C C . TYR A 1 85 ? -4.383 4.870 15.230 1.00 85.31 85 TYR A C 1
ATOM 671 O O . TYR A 1 85 ? -5.528 5.237 15.492 1.00 85.31 85 TYR A O 1
ATOM 679 N N . LYS A 1 86 ? -3.913 4.825 13.978 1.00 92.12 86 LYS A N 1
ATOM 680 C CA . LYS A 1 86 ? -4.671 5.197 12.784 1.00 92.12 86 LYS A CA 1
ATOM 681 C C . LYS A 1 86 ? -4.777 4.037 11.805 1.00 92.12 86 LYS A C 1
ATOM 683 O O . LYS A 1 86 ? -3.798 3.326 11.577 1.00 92.12 86 LYS A O 1
ATOM 688 N N . ARG A 1 87 ? -5.949 3.897 11.191 1.00 93.62 87 ARG A N 1
ATOM 689 C CA . ARG A 1 87 ? -6.280 2.815 10.269 1.00 93.62 87 ARG A CA 1
ATOM 690 C C . ARG A 1 87 ? -7.159 3.266 9.112 1.00 93.62 87 ARG A C 1
ATOM 692 O O . ARG A 1 87 ? -7.895 4.239 9.241 1.00 93.62 87 ARG A O 1
ATOM 699 N N . ILE A 1 88 ? -7.195 2.463 8.065 1.00 96.69 88 ILE A N 1
ATOM 700 C CA . ILE A 1 88 ? -8.284 2.421 7.091 1.00 96.69 88 ILE A CA 1
ATOM 701 C C . ILE A 1 88 ? -9.015 1.098 7.307 1.00 96.69 88 ILE A C 1
ATOM 703 O O . ILE A 1 88 ? -8.377 0.049 7.328 1.00 96.69 88 ILE A O 1
ATOM 707 N N . ASP A 1 89 ? -10.332 1.148 7.492 1.00 95.50 89 ASP A N 1
ATOM 708 C CA . ASP A 1 89 ? -11.190 -0.035 7.376 1.00 95.50 89 ASP A CA 1
ATOM 709 C C . ASP A 1 89 ? -11.422 -0.291 5.892 1.00 95.50 89 ASP A C 1
ATOM 711 O O . ASP A 1 89 ? -12.160 0.452 5.246 1.00 95.50 89 ASP A O 1
ATOM 715 N N . PHE A 1 90 ? -10.683 -1.251 5.333 1.00 96.94 90 PHE A N 1
ATOM 716 C CA . PHE A 1 90 ? -10.549 -1.379 3.884 1.00 96.94 90 PHE A CA 1
ATOM 717 C C . PHE A 1 90 ? -11.870 -1.774 3.217 1.00 96.94 90 PHE A C 1
ATOM 719 O O . PHE A 1 90 ? -12.235 -1.207 2.190 1.00 96.94 90 PHE A O 1
ATOM 726 N N . PHE A 1 91 ? -12.607 -2.695 3.840 1.00 96.06 91 PHE A N 1
ATOM 727 C CA . PHE A 1 91 ? -13.919 -3.142 3.371 1.00 96.06 91 PHE A CA 1
ATOM 728 C C . PHE A 1 91 ? -15.083 -2.405 4.047 1.00 96.06 91 PHE A C 1
ATOM 730 O O . PHE A 1 91 ? -16.212 -2.468 3.565 1.00 96.06 91 PHE A O 1
ATOM 737 N N . GLY A 1 92 ? -14.826 -1.681 5.142 1.00 95.31 92 GLY A N 1
ATOM 738 C CA . GLY A 1 92 ? -15.850 -0.956 5.898 1.00 95.31 92 GLY A CA 1
ATOM 739 C C . GLY A 1 92 ? -16.700 -1.847 6.809 1.00 95.31 92 GLY A C 1
ATOM 740 O O . GLY A 1 92 ? -17.683 -1.373 7.377 1.00 95.31 92 GLY A O 1
ATOM 741 N N . ASP A 1 93 ? -16.344 -3.125 6.938 1.00 95.06 93 ASP A N 1
ATOM 742 C CA . ASP A 1 93 ? -17.020 -4.124 7.771 1.00 95.06 93 ASP A CA 1
ATOM 743 C C . ASP A 1 93 ? -16.154 -4.605 8.950 1.00 95.06 93 ASP A C 1
ATOM 745 O O . ASP A 1 93 ? -16.568 -5.466 9.729 1.00 95.06 93 ASP A O 1
ATOM 749 N N . GLY A 1 94 ? -14.955 -4.035 9.104 1.00 91.94 94 GLY A N 1
ATOM 750 C CA . GLY A 1 94 ? -14.022 -4.344 10.175 1.00 91.94 94 GLY A CA 1
ATOM 751 C C . GLY A 1 94 ? -13.208 -5.625 9.992 1.00 91.94 94 GLY A C 1
ATOM 752 O O . GLY A 1 94 ? -12.538 -6.032 10.944 1.00 91.94 94 GLY A O 1
ATOM 753 N N . THR A 1 95 ? -13.245 -6.256 8.813 1.00 93.38 95 THR A N 1
ATOM 754 C CA . THR A 1 95 ? -12.516 -7.508 8.531 1.00 93.38 95 THR A CA 1
ATOM 755 C C . THR A 1 95 ? -11.047 -7.305 8.158 1.00 93.38 95 THR A C 1
ATOM 757 O O . THR A 1 95 ? -10.245 -8.218 8.353 1.00 93.38 95 THR A O 1
ATOM 760 N N . LEU A 1 96 ? -10.675 -6.122 7.656 1.00 94.50 96 LEU A N 1
ATOM 761 C CA . LEU A 1 96 ? -9.309 -5.798 7.241 1.00 94.50 96 LEU A CA 1
ATOM 762 C C . LEU A 1 96 ? -8.955 -4.348 7.584 1.00 94.50 96 LEU A C 1
ATOM 764 O O . LEU A 1 96 ? -9.636 -3.416 7.146 1.00 94.50 96 LEU A O 1
ATOM 768 N N . TYR A 1 97 ? -7.854 -4.152 8.314 1.00 94.25 97 TYR A N 1
ATOM 769 C CA . TYR A 1 97 ? -7.369 -2.822 8.676 1.00 94.25 97 TYR A CA 1
ATOM 770 C C . TYR A 1 97 ? -5.992 -2.538 8.102 1.00 94.25 97 TYR A C 1
ATOM 772 O O . TYR A 1 97 ? -5.008 -3.139 8.502 1.00 94.25 97 TYR A O 1
ATOM 780 N N . VAL A 1 98 ? -5.892 -1.509 7.266 1.00 96.12 98 VAL A N 1
ATOM 781 C CA . VAL A 1 98 ? -4.588 -0.967 6.873 1.00 96.12 98 VAL A CA 1
ATOM 782 C C . VAL A 1 98 ? -4.134 0.019 7.940 1.00 96.12 98 VAL A C 1
ATOM 784 O O . VAL A 1 98 ? -4.740 1.077 8.104 1.00 96.12 98 VAL A O 1
ATOM 787 N N . LEU A 1 99 ? -3.072 -0.301 8.670 1.00 94.38 99 LEU A N 1
ATOM 788 C CA . LEU A 1 99 ? -2.529 0.537 9.737 1.00 94.38 99 LEU A CA 1
ATOM 789 C C . LEU A 1 99 ? -1.420 1.455 9.220 1.00 94.38 99 LEU A C 1
ATOM 791 O O . LEU A 1 99 ? -0.546 1.042 8.451 1.00 94.38 99 LEU A O 1
ATOM 795 N N . ASP A 1 100 ? -1.426 2.702 9.694 1.00 88.44 100 ASP A N 1
ATOM 796 C CA . ASP A 1 100 ? -0.327 3.635 9.445 1.00 88.44 100 ASP A CA 1
ATOM 797 C C . ASP A 1 100 ? 0.870 3.266 10.334 1.00 88.44 100 ASP A C 1
ATOM 799 O O . ASP A 1 100 ? 0.878 3.555 11.533 1.00 88.44 100 ASP A O 1
ATOM 803 N N . ALA A 1 101 ? 1.862 2.584 9.754 1.00 83.88 101 ALA A N 1
ATOM 804 C CA . ALA A 1 101 ? 2.963 1.974 10.492 1.00 83.88 101 ALA A CA 1
ATOM 805 C C . ALA A 1 101 ? 4.338 2.320 9.907 1.00 83.88 101 ALA A C 1
ATOM 807 O O . ALA A 1 101 ? 4.934 1.560 9.143 1.00 83.88 101 ALA A O 1
ATOM 808 N N . LEU A 1 102 ? 4.881 3.459 10.339 1.00 78.44 102 LEU A N 1
ATOM 809 C CA . LEU A 1 102 ? 6.269 3.837 10.062 1.00 78.44 102 LEU A CA 1
ATOM 810 C C . LEU A 1 102 ? 7.261 2.836 10.696 1.00 78.44 102 LEU A C 1
ATOM 812 O O . LEU A 1 102 ? 6.975 2.230 11.729 1.00 78.44 102 LEU A O 1
ATOM 816 N N . GLY A 1 103 ? 8.437 2.653 10.087 1.00 83.75 103 GLY A N 1
ATOM 817 C CA . GLY A 1 103 ? 9.479 1.753 10.596 1.00 83.75 103 GLY A CA 1
ATOM 818 C C . GLY A 1 103 ? 10.490 1.363 9.518 1.00 83.75 103 GLY A C 1
ATOM 819 O O . GLY A 1 103 ? 11.052 2.252 8.892 1.00 83.75 103 GLY A O 1
ATOM 820 N N . HIS A 1 104 ? 10.679 0.049 9.316 1.00 86.00 104 HIS A N 1
ATOM 821 C CA . HIS A 1 104 ? 11.585 -0.620 8.351 1.00 86.00 104 HIS A CA 1
ATOM 822 C C . HIS A 1 104 ? 11.993 0.204 7.121 1.00 86.00 104 HIS A C 1
ATOM 824 O O . HIS A 1 104 ? 13.180 0.337 6.849 1.00 86.00 104 HIS A O 1
ATOM 830 N N . MET A 1 105 ? 11.022 0.797 6.422 1.00 83.88 105 MET A N 1
ATOM 831 C CA . MET A 1 105 ? 11.279 1.814 5.408 1.00 83.88 105 MET A CA 1
ATOM 832 C C . MET A 1 105 ? 10.158 2.859 5.365 1.00 83.88 105 MET A C 1
ATOM 834 O O . MET A 1 105 ? 9.046 2.639 5.863 1.00 83.88 105 MET A O 1
ATOM 838 N N . GLN A 1 106 ? 10.436 4.004 4.742 1.00 83.00 106 GLN A N 1
ATOM 839 C CA . GLN A 1 106 ? 9.412 5.009 4.482 1.00 83.00 106 GLN A CA 1
ATOM 840 C C . GLN A 1 106 ? 8.400 4.478 3.456 1.00 83.00 106 GLN A C 1
ATOM 842 O O . GLN A 1 106 ? 8.775 3.819 2.497 1.00 83.00 106 GLN A O 1
ATOM 847 N N . GLY A 1 107 ? 7.105 4.723 3.665 1.00 81.88 107 GLY A N 1
ATOM 848 C CA . GLY A 1 107 ? 6.063 4.141 2.804 1.00 81.88 107 GLY A CA 1
ATOM 849 C C . GLY A 1 107 ? 5.624 2.723 3.197 1.00 81.88 107 GLY A C 1
ATOM 850 O O . GLY A 1 107 ? 4.821 2.121 2.491 1.00 81.88 107 GLY A O 1
ATOM 851 N N . ARG A 1 108 ? 6.087 2.200 4.342 1.00 89.38 108 ARG A N 1
ATOM 852 C CA . ARG A 1 108 ? 5.577 0.952 4.927 1.00 89.38 108 ARG A CA 1
ATOM 853 C C . ARG A 1 108 ? 4.202 1.132 5.580 1.00 89.38 108 ARG A C 1
ATOM 855 O O . ARG A 1 108 ? 4.027 2.061 6.362 1.00 89.38 108 ARG A O 1
ATOM 862 N N . LEU A 1 109 ? 3.289 0.189 5.359 1.00 92.31 109 LEU A N 1
ATOM 863 C CA . LEU A 1 109 ? 2.051 -0.028 6.118 1.00 92.31 109 LEU A CA 1
ATOM 864 C C . LEU A 1 109 ? 2.015 -1.431 6.758 1.00 92.31 109 LEU A C 1
ATOM 866 O O . LEU A 1 109 ? 2.810 -2.304 6.407 1.00 92.31 109 LEU A O 1
ATOM 870 N N . ASN A 1 110 ? 1.075 -1.650 7.682 1.00 91.12 110 ASN A N 1
ATOM 871 C CA . ASN A 1 110 ? 0.688 -2.993 8.137 1.00 91.12 110 ASN A CA 1
ATOM 872 C C . ASN A 1 110 ? -0.762 -3.277 7.719 1.00 91.12 110 ASN A C 1
ATOM 874 O O . ASN A 1 110 ? -1.534 -2.337 7.526 1.00 91.12 110 ASN A O 1
ATOM 878 N N . ILE A 1 111 ? -1.109 -4.555 7.595 1.00 89.81 111 ILE A N 1
ATOM 879 C CA . ILE A 1 111 ? -2.444 -5.068 7.253 1.00 89.81 111 ILE A CA 1
ATOM 880 C C . ILE A 1 111 ? -2.893 -5.999 8.382 1.00 89.81 111 ILE A C 1
ATOM 882 O O . ILE A 1 111 ? -1.992 -6.677 8.933 1.00 89.81 111 ILE A O 1
#